Protein AF-A0A850JJ02-F1 (afdb_monomer_lite)

Sequence (70 aa):
MPWTNNASERALKNPKLHQKVSGYWHTLATAARYCQVRSYLISARNHGVRPIDAIHQALTGTPWTPPAKA

Radius of gyration: 14.45 Å; chains: 1; bounding box: 28×26×38 Å

Secondary structure (DSSP, 8-state):
----THHHHHHHHHHHHHHHHH----SHHHHHHHH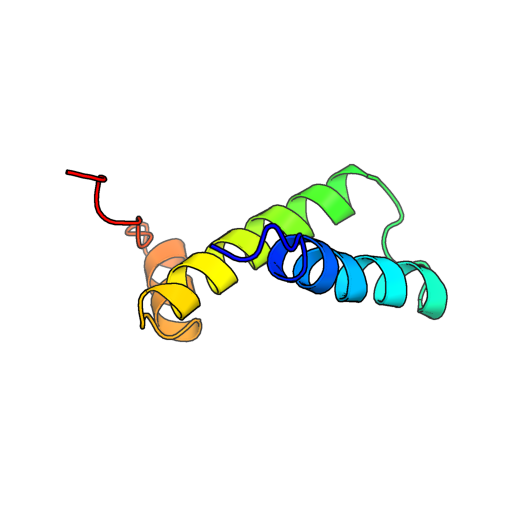HHHHHHHHHHHTT--HHHHHHHHHTT----PPPP-

pLDDT: mean 87.95, std 9.34, range [54.25, 97.44]

Structure (mmCIF, N/CA/C/O backbone):
data_AF-A0A850JJ02-F1
#
_entry.id   AF-A0A850JJ02-F1
#
loop_
_atom_site.group_PDB
_atom_site.id
_atom_site.type_symbol
_atom_site.label_atom_id
_atom_site.label_alt_id
_atom_site.label_comp_id
_atom_site.label_asym_id
_atom_site.label_entity_id
_atom_site.label_seq_id
_atom_site.pdbx_PDB_ins_code
_atom_site.Cartn_x
_atom_site.Cartn_y
_atom_site.Cartn_z
_atom_site.occupancy
_atom_site.B_iso_or_equiv
_atom_site.auth_seq_id
_atom_site.auth_comp_id
_atom_site.auth_asym_id
_atom_site.auth_atom_id
_atom_site.pdbx_PDB_model_num
ATOM 1 N N . MET A 1 1 ? 11.075 -9.930 24.385 1.00 59.66 1 MET A N 1
ATOM 2 C CA . MET A 1 1 ? 10.585 -9.514 23.050 1.00 59.66 1 MET A CA 1
ATOM 3 C C . MET A 1 1 ? 11.480 -10.158 22.006 1.00 59.66 1 MET A C 1
ATOM 5 O O . MET A 1 1 ? 12.683 -9.947 22.111 1.00 59.66 1 MET A O 1
ATOM 9 N N . PRO A 1 2 ? 10.984 -10.986 21.069 1.00 60.22 2 PRO A N 1
ATOM 10 C CA . PRO A 1 2 ? 11.875 -11.635 20.119 1.00 60.22 2 PRO A CA 1
ATOM 11 C C . PRO A 1 2 ? 12.342 -10.580 19.110 1.00 60.22 2 PRO A C 1
ATOM 13 O O . PRO A 1 2 ? 11.525 -9.984 18.408 1.00 60.22 2 PRO A O 1
ATOM 16 N N . TRP A 1 3 ? 13.648 -10.315 19.065 1.00 65.81 3 TRP A N 1
ATOM 17 C CA . TRP A 1 3 ? 14.278 -9.392 18.117 1.00 65.81 3 TRP A CA 1
ATOM 18 C C . TRP A 1 3 ? 14.286 -10.026 16.722 1.00 65.81 3 TRP A C 1
ATOM 20 O O . TRP A 1 3 ? 15.305 -10.490 16.231 1.00 65.81 3 TRP A O 1
ATOM 30 N N . THR A 1 4 ? 13.114 -10.159 16.104 1.00 69.62 4 THR A N 1
ATOM 31 C CA . THR A 1 4 ? 12.994 -10.788 14.786 1.00 69.62 4 THR A CA 1
ATOM 32 C C . THR A 1 4 ? 12.444 -9.786 13.786 1.00 69.62 4 THR A C 1
ATOM 34 O O . THR A 1 4 ? 11.370 -9.218 13.971 1.00 69.62 4 THR A O 1
ATOM 37 N N . ASN A 1 5 ? 13.172 -9.593 12.687 1.00 71.75 5 ASN A N 1
ATOM 38 C CA . ASN A 1 5 ? 12.800 -8.718 11.573 1.00 71.75 5 ASN A CA 1
ATOM 39 C C . ASN A 1 5 ? 11.721 -9.336 10.653 1.00 71.75 5 ASN A C 1
ATOM 41 O O . ASN A 1 5 ? 11.493 -8.890 9.527 1.00 71.75 5 ASN A O 1
ATOM 45 N N . ASN A 1 6 ? 11.034 -10.377 11.128 1.00 80.38 6 ASN A N 1
ATOM 46 C CA . ASN A 1 6 ? 10.147 -11.218 10.329 1.00 80.38 6 ASN A CA 1
ATOM 47 C C . ASN A 1 6 ? 9.050 -10.416 9.610 1.00 80.38 6 ASN A C 1
ATOM 49 O O . ASN A 1 6 ? 8.671 -10.747 8.486 1.00 80.38 6 ASN A O 1
ATOM 53 N N . ALA A 1 7 ? 8.525 -9.358 10.234 1.00 78.62 7 ALA A N 1
ATOM 54 C CA . ALA A 1 7 ? 7.491 -8.518 9.634 1.00 78.62 7 ALA A CA 1
ATOM 55 C C . ALA A 1 7 ? 8.009 -7.751 8.404 1.00 78.62 7 ALA A C 1
ATOM 57 O O . ALA A 1 7 ? 7.398 -7.818 7.333 1.00 78.62 7 ALA A O 1
ATOM 58 N N . SER A 1 8 ? 9.156 -7.082 8.528 1.00 77.62 8 SER A N 1
ATOM 59 C CA . SER A 1 8 ? 9.760 -6.306 7.438 1.00 77.62 8 SER A CA 1
ATOM 60 C C . SER A 1 8 ? 10.227 -7.215 6.303 1.00 77.62 8 SER A C 1
ATOM 62 O O . SER A 1 8 ? 10.002 -6.924 5.128 1.00 77.62 8 SER A O 1
ATOM 64 N N . GLU A 1 9 ? 10.814 -8.367 6.630 1.00 84.31 9 GLU A N 1
ATOM 65 C CA . GLU A 1 9 ? 11.231 -9.352 5.631 1.00 84.31 9 GLU A CA 1
ATOM 66 C C . GLU A 1 9 ? 10.041 -9.882 4.832 1.00 84.31 9 GLU A C 1
ATOM 68 O O . GLU A 1 9 ? 10.088 -9.939 3.602 1.00 84.31 9 GLU A O 1
ATOM 73 N N . ARG A 1 10 ? 8.935 -10.221 5.506 1.00 85.19 10 ARG A N 1
ATOM 74 C CA . ARG A 1 10 ? 7.699 -10.657 4.839 1.00 85.19 10 ARG A CA 1
ATOM 75 C C . ARG A 1 10 ? 7.114 -9.567 3.945 1.00 85.19 10 ARG A C 1
ATOM 77 O O . ARG A 1 10 ? 6.620 -9.892 2.864 1.00 85.19 10 ARG A O 1
ATOM 84 N N . ALA A 1 11 ? 7.199 -8.300 4.348 1.00 84.81 11 ALA A N 1
ATOM 85 C CA . ALA A 1 11 ? 6.754 -7.180 3.522 1.00 84.81 11 ALA A CA 1
ATOM 86 C C . ALA A 1 11 ? 7.569 -7.059 2.219 1.00 84.81 11 ALA A C 1
ATOM 88 O O . ALA A 1 11 ? 6.989 -6.791 1.166 1.00 84.81 11 ALA A O 1
ATOM 89 N N . LEU A 1 12 ? 8.879 -7.332 2.268 1.00 84.88 12 LEU A N 1
ATOM 90 C CA . LEU A 1 12 ? 9.794 -7.249 1.122 1.00 84.88 12 LEU A CA 1
ATOM 91 C C . LEU A 1 12 ? 9.809 -8.498 0.225 1.00 84.88 12 LEU A C 1
ATOM 93 O O . LEU A 1 12 ? 10.168 -8.399 -0.950 1.00 84.88 12 LEU A O 1
ATOM 97 N N . LYS A 1 13 ? 9.414 -9.672 0.731 1.00 87.56 13 LYS A N 1
ATOM 98 C CA . LYS A 1 13 ? 9.411 -10.924 -0.053 1.00 87.56 13 LYS A CA 1
ATOM 99 C C . LYS A 1 13 ? 8.556 -10.825 -1.316 1.00 87.56 13 LYS A C 1
ATOM 101 O O . LYS A 1 13 ? 9.018 -11.181 -2.395 1.00 87.56 13 LYS A O 1
ATOM 106 N N . ASN A 1 14 ? 7.337 -10.301 -1.200 1.00 87.69 14 ASN A N 1
ATOM 107 C CA . ASN A 1 14 ? 6.418 -10.188 -2.334 1.00 87.69 14 ASN A CA 1
ATOM 108 C C . ASN A 1 14 ? 6.923 -9.254 -3.453 1.00 87.69 14 ASN A C 1
ATOM 110 O O . ASN A 1 14 ? 6.922 -9.687 -4.602 1.00 87.69 14 ASN A O 1
ATOM 114 N N . PRO A 1 15 ? 7.358 -8.002 -3.187 1.00 87.50 15 PRO A N 1
ATOM 115 C CA . PRO A 1 15 ? 7.881 -7.138 -4.247 1.00 87.50 15 PRO A CA 1
ATOM 116 C C . PRO A 1 15 ? 9.156 -7.697 -4.893 1.00 87.50 15 PRO A C 1
ATOM 118 O O . PRO A 1 15 ? 9.301 -7.581 -6.109 1.00 87.50 15 PRO A O 1
ATOM 121 N N . LYS A 1 16 ? 10.037 -8.359 -4.125 1.00 87.81 16 LYS A N 1
ATOM 122 C CA . LYS A 1 16 ? 11.231 -9.034 -4.668 1.00 87.81 16 LYS A CA 1
ATOM 123 C C . LYS A 1 16 ? 10.871 -10.210 -5.576 1.00 87.81 16 LYS A C 1
ATOM 125 O O . LYS A 1 16 ? 11.447 -10.343 -6.651 1.00 87.81 16 LYS A O 1
ATOM 130 N N . LEU A 1 17 ? 9.914 -11.044 -5.166 1.00 90.88 17 LEU A N 1
ATOM 131 C CA . LEU A 1 17 ? 9.429 -12.152 -5.989 1.00 90.88 17 LEU A CA 1
ATOM 132 C C . LEU A 1 17 ? 8.784 -11.638 -7.280 1.00 90.88 17 LEU A C 1
ATOM 134 O O . LEU A 1 17 ? 9.080 -12.160 -8.348 1.00 90.88 17 LEU A O 1
ATOM 138 N N . HIS A 1 18 ? 7.967 -10.586 -7.185 1.00 87.31 18 HIS A N 1
ATOM 139 C CA . HIS A 1 18 ? 7.351 -9.957 -8.350 1.00 87.31 18 HIS A CA 1
ATOM 140 C C . HIS A 1 18 ? 8.417 -9.466 -9.339 1.00 87.31 18 HIS A C 1
ATOM 142 O O . HIS A 1 18 ? 8.361 -9.823 -10.507 1.00 87.31 18 HIS A O 1
ATOM 148 N N . GLN A 1 19 ? 9.464 -8.776 -8.864 1.00 91.06 19 GLN A N 1
ATOM 149 C CA . GLN A 1 19 ? 10.579 -8.376 -9.730 1.00 91.06 19 GLN A CA 1
ATOM 150 C C . GLN A 1 19 ? 11.270 -9.567 -10.390 1.00 91.06 19 GLN A C 1
ATOM 152 O O . GLN A 1 19 ? 11.572 -9.518 -11.576 1.00 91.06 19 GLN A O 1
ATOM 157 N N . LYS A 1 20 ? 11.544 -10.624 -9.618 1.00 90.25 20 LYS A N 1
ATOM 158 C CA . LYS A 1 20 ? 12.263 -11.805 -10.103 1.00 90.25 20 LYS A CA 1
ATOM 159 C C . LYS A 1 20 ? 11.496 -12.529 -11.212 1.00 90.25 20 LYS A C 1
ATOM 161 O O . LYS A 1 20 ? 12.122 -13.023 -12.140 1.00 90.25 20 LYS A O 1
ATOM 166 N N . VAL A 1 21 ? 10.174 -12.642 -11.079 1.00 90.12 21 VAL A N 1
ATOM 167 C CA . VAL A 1 21 ? 9.340 -13.442 -11.988 1.00 90.12 21 VAL A CA 1
ATOM 168 C C . VAL A 1 21 ? 8.901 -12.642 -13.211 1.00 90.12 21 VAL A C 1
ATOM 170 O O . VAL A 1 21 ? 8.951 -13.173 -14.313 1.00 90.12 21 VAL A O 1
ATOM 173 N N . SER A 1 22 ? 8.474 -11.387 -13.039 1.00 84.81 22 SER A N 1
ATOM 174 C CA . SER A 1 22 ? 7.888 -10.596 -14.130 1.00 84.81 22 SER A CA 1
ATOM 175 C C . SER A 1 22 ? 8.759 -9.439 -14.619 1.00 84.81 22 SER A C 1
ATOM 177 O O . SER A 1 22 ? 8.429 -8.835 -15.633 1.00 84.81 22 SER A O 1
ATOM 179 N N . GLY A 1 23 ? 9.839 -9.080 -13.915 1.00 83.69 23 GLY A N 1
ATOM 180 C CA . GLY A 1 23 ? 10.648 -7.899 -14.253 1.00 83.69 23 GLY A CA 1
ATOM 181 C C . GLY A 1 23 ? 9.892 -6.566 -14.140 1.00 83.69 23 GLY A C 1
ATOM 182 O O . GLY A 1 23 ? 10.356 -5.555 -14.656 1.00 83.69 23 GLY A O 1
ATOM 183 N N . TYR A 1 24 ? 8.729 -6.563 -13.481 1.00 82.69 24 TYR A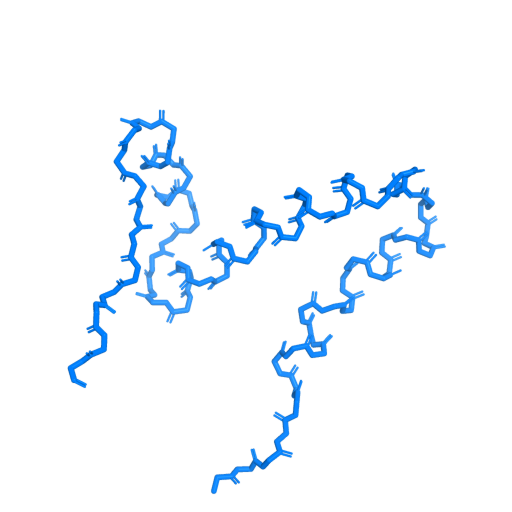 N 1
ATOM 184 C CA . TYR A 1 24 ? 7.711 -5.515 -13.599 1.00 82.69 24 TYR A CA 1
ATOM 185 C C . TYR A 1 24 ? 8.1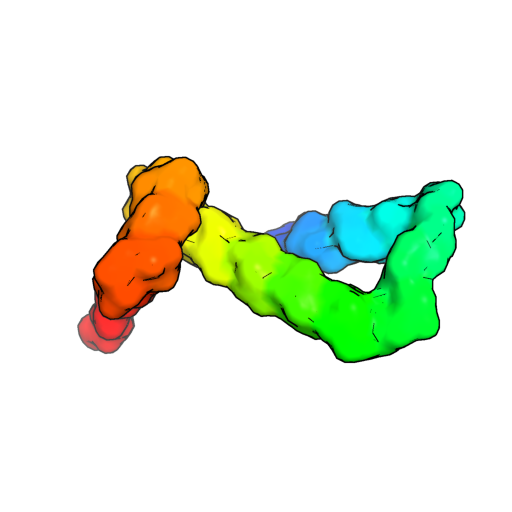20 -4.124 -13.094 1.00 82.69 24 TYR A C 1
ATOM 187 O O . TYR A 1 24 ? 7.596 -3.113 -13.565 1.00 82.69 24 TYR A O 1
ATOM 195 N N . TRP A 1 25 ? 9.029 -4.016 -12.122 1.00 86.94 25 TRP A N 1
ATOM 196 C CA . TRP A 1 25 ? 9.474 -2.708 -11.644 1.00 86.94 25 TRP A CA 1
ATOM 197 C C . TRP A 1 25 ? 10.510 -2.133 -12.615 1.00 86.94 25 TRP A C 1
ATOM 199 O O . TRP A 1 25 ? 11.714 -2.229 -12.398 1.00 86.94 25 TRP A O 1
ATOM 209 N N . HIS A 1 26 ? 10.034 -1.506 -13.691 1.00 85.25 26 HIS A N 1
ATOM 210 C CA . HIS A 1 26 ? 10.891 -0.845 -14.683 1.00 85.25 26 HIS A CA 1
ATOM 211 C C . HIS A 1 26 ? 11.689 0.332 -14.099 1.00 85.25 26 HIS A C 1
ATOM 213 O O . HIS A 1 26 ? 12.740 0.692 -14.620 1.00 85.25 26 HIS A O 1
ATOM 219 N N . THR A 1 27 ? 11.199 0.937 -13.010 1.00 89.06 27 THR A N 1
ATOM 220 C CA . THR A 1 27 ? 11.875 2.024 -12.292 1.00 89.06 27 THR A CA 1
ATOM 221 C C . THR A 1 27 ? 11.692 1.885 -10.781 1.00 89.06 27 THR A C 1
ATOM 223 O O . THR A 1 27 ? 10.699 1.324 -10.302 1.00 89.06 27 THR A O 1
ATOM 226 N N . LEU A 1 28 ? 12.617 2.475 -10.015 1.00 89.00 28 LEU A N 1
ATOM 227 C CA . LEU A 1 28 ? 12.505 2.556 -8.555 1.00 89.00 28 LEU A CA 1
ATOM 228 C C . LEU A 1 28 ? 11.247 3.327 -8.116 1.00 89.00 28 LEU A C 1
ATOM 230 O O . LEU A 1 28 ? 10.642 2.988 -7.102 1.00 89.00 28 LEU A O 1
ATOM 234 N N . ALA A 1 29 ? 10.808 4.314 -8.904 1.00 91.25 29 ALA A N 1
ATOM 235 C CA . ALA A 1 29 ? 9.610 5.102 -8.621 1.00 91.25 29 ALA A CA 1
ATOM 236 C C . ALA A 1 29 ? 8.333 4.242 -8.614 1.00 91.25 29 ALA A C 1
ATOM 238 O O . ALA A 1 29 ? 7.495 4.377 -7.719 1.00 91.25 29 ALA A O 1
ATOM 239 N N . THR A 1 30 ? 8.194 3.314 -9.566 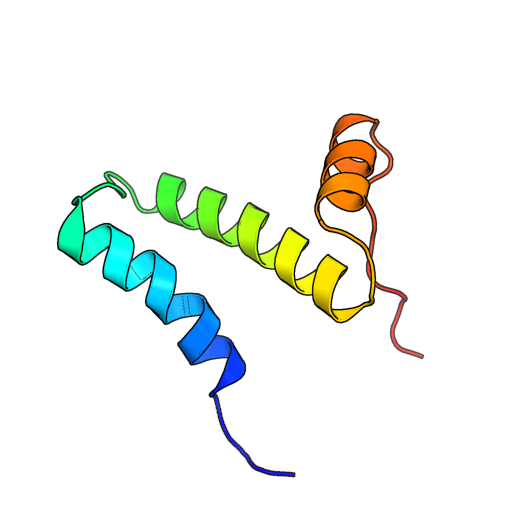1.00 90.06 30 THR A N 1
ATOM 240 C CA . THR A 1 30 ? 7.046 2.394 -9.609 1.00 90.06 30 THR A CA 1
ATOM 241 C C . THR A 1 30 ? 7.047 1.449 -8.405 1.00 90.06 30 THR A C 1
ATOM 243 O O . THR A 1 30 ? 6.000 1.236 -7.790 1.00 90.06 30 THR A O 1
ATOM 246 N N . ALA A 1 31 ? 8.219 0.938 -8.013 1.00 89.62 31 ALA A N 1
ATOM 247 C CA . ALA A 1 31 ? 8.354 0.116 -6.810 1.00 89.62 31 ALA A CA 1
ATOM 248 C C . ALA A 1 31 ? 8.007 0.903 -5.533 1.00 89.62 31 ALA A C 1
ATOM 250 O O . ALA A 1 31 ? 7.303 0.387 -4.666 1.00 89.62 31 ALA A O 1
ATOM 251 N N . ALA A 1 32 ? 8.442 2.163 -5.430 1.00 91.06 32 ALA A N 1
ATOM 252 C CA . ALA A 1 32 ? 8.137 3.029 -4.293 1.00 91.06 32 ALA A CA 1
ATOM 253 C C . ALA A 1 32 ? 6.628 3.286 -4.152 1.00 91.06 32 ALA A C 1
ATOM 255 O O . ALA A 1 32 ? 6.079 3.111 -3.064 1.00 91.06 32 ALA A O 1
ATOM 256 N N . ARG A 1 33 ? 5.936 3.605 -5.257 1.00 91.88 33 ARG A N 1
ATOM 257 C CA . ARG A 1 33 ? 4.470 3.772 -5.282 1.00 91.88 33 ARG A CA 1
ATOM 258 C C . ARG A 1 33 ? 3.742 2.507 -4.835 1.00 91.88 33 ARG A C 1
ATOM 260 O O . ARG A 1 33 ? 2.839 2.573 -4.005 1.00 91.88 33 ARG A O 1
ATOM 267 N N . TYR A 1 34 ? 4.163 1.347 -5.337 1.00 90.75 34 TYR A N 1
ATOM 268 C CA . TYR A 1 34 ? 3.599 0.069 -4.909 1.00 90.75 34 TYR A CA 1
ATOM 269 C C . TYR A 1 34 ? 3.788 -0.167 -3.404 1.00 90.75 34 TYR A C 1
ATOM 271 O O . TYR A 1 34 ? 2.842 -0.534 -2.705 1.00 90.75 34 TYR A O 1
ATOM 279 N N . CYS A 1 35 ? 4.997 0.072 -2.891 1.00 91.00 35 CYS A N 1
ATOM 280 C CA . CYS A 1 35 ? 5.297 -0.067 -1.470 1.00 91.00 35 CYS A CA 1
ATOM 281 C C . CYS A 1 35 ? 4.462 0.885 -0.607 1.00 91.00 35 CYS A C 1
ATOM 283 O O . CYS A 1 35 ? 3.988 0.454 0.438 1.00 91.00 35 CYS A O 1
ATOM 285 N N . GLN A 1 36 ? 4.238 2.126 -1.046 1.00 92.94 36 GLN A N 1
ATOM 286 C CA . GLN A 1 36 ? 3.413 3.110 -0.340 1.00 92.94 36 GLN A CA 1
ATOM 287 C C . GLN A 1 36 ? 1.954 2.653 -0.211 1.00 92.94 36 GLN A C 1
ATOM 289 O O . GLN A 1 36 ? 1.389 2.667 0.881 1.00 92.94 36 GLN A O 1
ATOM 294 N N . VAL A 1 37 ? 1.346 2.193 -1.308 1.00 93.62 37 VAL A N 1
ATOM 295 C CA . VAL A 1 37 ? -0.033 1.677 -1.277 1.00 93.62 37 VAL A CA 1
ATOM 296 C C . VAL A 1 37 ? -0.111 0.425 -0.407 1.00 93.62 37 VAL A C 1
ATOM 298 O O . VAL A 1 37 ? -0.988 0.291 0.444 1.00 93.62 37 VAL A O 1
ATOM 301 N N . ARG A 1 38 ? 0.835 -0.504 -0.572 1.00 92.25 38 ARG A N 1
ATOM 302 C CA . ARG A 1 38 ? 0.837 -1.757 0.184 1.00 92.25 38 ARG A CA 1
ATOM 303 C C . ARG A 1 38 ? 1.062 -1.530 1.680 1.00 92.25 38 ARG A C 1
ATOM 305 O O . ARG A 1 38 ? 0.414 -2.203 2.479 1.00 92.25 38 ARG A O 1
ATOM 312 N N . SER A 1 39 ? 1.960 -0.623 2.068 1.00 91.81 39 SER A N 1
ATOM 313 C CA . SER A 1 39 ? 2.221 -0.316 3.477 1.00 91.81 39 SER A CA 1
ATOM 314 C C . SER A 1 39 ? 0.996 0.306 4.141 1.00 91.81 39 SER A C 1
ATOM 316 O O . SER A 1 39 ? 0.643 -0.114 5.240 1.00 91.81 39 SER A O 1
ATOM 318 N N . TYR A 1 40 ? 0.287 1.203 3.448 1.00 94.25 40 TYR A N 1
ATOM 319 C CA . TYR A 1 40 ? -0.984 1.762 3.908 1.00 94.25 40 TYR A CA 1
ATOM 320 C C . TYR A 1 40 ? -2.022 0.669 4.208 1.00 94.25 40 TYR A C 1
ATOM 322 O O . TYR A 1 40 ? -2.556 0.596 5.315 1.00 94.25 40 TYR A O 1
ATOM 330 N N . LEU A 1 41 ? -2.244 -0.247 3.259 1.00 94.12 41 LEU A N 1
ATOM 331 C CA . LEU A 1 41 ? -3.233 -1.320 3.407 1.00 94.12 41 LEU A CA 1
ATOM 332 C C . LEU A 1 41 ? -2.851 -2.349 4.478 1.00 94.12 41 LEU A C 1
ATOM 334 O O . LEU A 1 41 ? -3.724 -2.856 5.182 1.00 94.12 41 LEU A O 1
ATOM 338 N N . ILE A 1 42 ? -1.560 -2.668 4.617 1.00 92.19 42 ILE A N 1
ATOM 339 C CA . ILE A 1 42 ? -1.078 -3.551 5.688 1.00 92.19 42 ILE A CA 1
ATOM 340 C C . ILE A 1 42 ? -1.299 -2.891 7.049 1.00 92.19 42 ILE A C 1
ATOM 342 O O . ILE A 1 42 ? -1.788 -3.550 7.962 1.00 92.19 42 ILE A O 1
ATOM 346 N N . SER A 1 43 ? -0.986 -1.602 7.181 1.00 91.75 43 SER A N 1
ATOM 347 C CA . SER A 1 43 ? -1.217 -0.854 8.417 1.00 91.75 43 SER A CA 1
ATOM 348 C C . SER A 1 43 ? -2.697 -0.826 8.790 1.00 91.75 43 SER A C 1
ATOM 350 O O . SER A 1 43 ? -3.021 -1.144 9.933 1.00 91.75 43 SER A O 1
ATOM 352 N N . ALA A 1 44 ? -3.587 -0.543 7.834 1.00 94.25 44 ALA A N 1
ATOM 353 C CA . ALA A 1 44 ? -5.035 -0.565 8.044 1.00 94.25 44 ALA A CA 1
ATOM 354 C C . ALA A 1 44 ? -5.508 -1.949 8.519 1.00 94.25 44 ALA A C 1
ATOM 356 O O . ALA A 1 44 ? -6.156 -2.074 9.559 1.00 94.25 44 ALA A O 1
ATOM 357 N N . ARG A 1 45 ? -5.078 -3.011 7.825 1.00 93.38 45 ARG A N 1
ATOM 358 C CA . ARG A 1 45 ? -5.395 -4.398 8.192 1.00 93.38 45 ARG A CA 1
ATOM 359 C C . ARG A 1 45 ? -4.899 -4.766 9.589 1.00 93.38 45 ARG A C 1
ATOM 361 O O . ARG A 1 45 ? -5.617 -5.436 10.325 1.00 93.38 45 ARG A O 1
ATOM 368 N N . ASN A 1 46 ? -3.687 -4.352 9.956 1.00 90.88 46 ASN A N 1
ATOM 369 C CA . ASN A 1 46 ? -3.113 -4.629 11.275 1.00 90.88 46 ASN A CA 1
ATOM 370 C C . ASN A 1 46 ? -3.910 -3.966 12.412 1.00 90.88 46 ASN A C 1
ATOM 372 O O . ASN A 1 46 ? -3.848 -4.445 13.538 1.00 90.88 46 ASN A O 1
ATOM 376 N N . HIS A 1 47 ? -4.674 -2.913 12.112 1.00 92.19 47 HIS A N 1
ATOM 377 C CA . HIS A 1 47 ? -5.571 -2.230 13.049 1.00 92.19 47 HIS A CA 1
ATOM 378 C C . HIS A 1 47 ? -7.038 -2.671 12.905 1.00 92.19 47 HIS A C 1
ATOM 380 O O . HIS A 1 47 ? -7.938 -1.996 13.393 1.00 92.19 47 HIS A O 1
ATOM 386 N N . GLY A 1 48 ? -7.301 -3.793 12.226 1.00 94.25 48 GLY A N 1
ATOM 387 C CA . GLY A 1 48 ? -8.651 -4.343 12.073 1.00 94.25 48 GLY A CA 1
ATOM 388 C C . GLY A 1 48 ? -9.512 -3.657 11.008 1.00 94.25 48 GLY A C 1
ATOM 389 O O . GLY A 1 48 ? -10.670 -4.030 10.834 1.00 94.25 48 GLY A O 1
ATOM 390 N N . VAL A 1 49 ? -8.967 -2.701 10.252 1.00 95.88 49 VAL A N 1
ATOM 391 C CA . VAL A 1 49 ? -9.684 -2.047 9.150 1.00 95.88 49 VAL A CA 1
ATOM 392 C C . VAL A 1 49 ? -9.626 -2.938 7.913 1.00 95.88 49 VAL A C 1
ATOM 394 O O . VAL A 1 49 ? -8.551 -3.375 7.487 1.00 95.88 49 VAL A O 1
ATOM 397 N N . ARG A 1 50 ? -10.783 -3.217 7.300 1.00 96.38 50 ARG A N 1
ATOM 398 C CA . ARG A 1 50 ? -10.815 -4.003 6.060 1.00 96.38 50 ARG A CA 1
ATOM 399 C C . ARG A 1 50 ? -10.153 -3.186 4.940 1.00 96.38 50 ARG A C 1
ATOM 401 O O . ARG A 1 50 ? -10.487 -2.014 4.777 1.00 96.38 50 ARG A O 1
ATOM 408 N N . PRO A 1 51 ? -9.267 -3.779 4.116 1.00 94.38 51 PRO A N 1
ATOM 409 C CA . PRO A 1 51 ? -8.573 -3.042 3.058 1.00 94.38 51 PRO A CA 1
ATOM 410 C C . PRO A 1 51 ? -9.506 -2.310 2.088 1.00 94.38 51 PRO A C 1
ATOM 412 O O . PRO A 1 51 ? -9.178 -1.215 1.652 1.00 94.38 51 PRO A O 1
ATOM 415 N N . ILE A 1 52 ? -10.672 -2.886 1.779 1.00 96.81 52 ILE A N 1
ATOM 416 C CA . ILE A 1 52 ? -11.656 -2.256 0.891 1.00 96.81 52 ILE A CA 1
ATOM 417 C C . ILE A 1 52 ? -12.238 -0.966 1.481 1.00 96.81 52 ILE A C 1
ATOM 419 O O . ILE A 1 52 ? -12.386 0.015 0.759 1.00 96.81 52 ILE A O 1
ATOM 423 N N . ASP A 1 53 ? -12.482 -0.931 2.794 1.00 96.69 53 ASP A N 1
ATOM 424 C CA . ASP A 1 53 ? -12.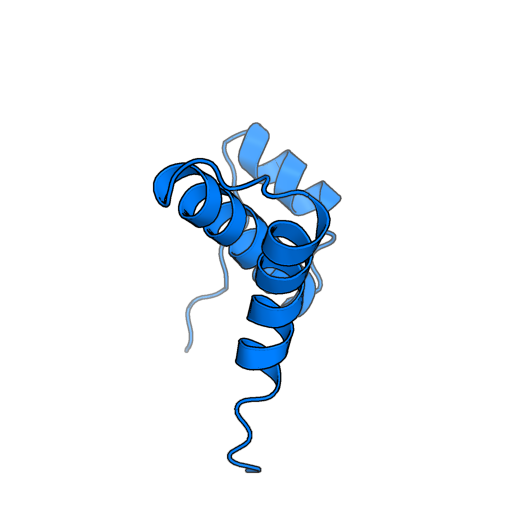986 0.265 3.473 1.00 96.69 53 ASP A CA 1
ATOM 425 C C . ASP A 1 53 ? -11.913 1.356 3.496 1.00 96.69 53 ASP A C 1
ATOM 427 O O . ASP A 1 53 ? -12.212 2.521 3.252 1.00 96.69 53 ASP A O 1
ATOM 431 N N . ALA A 1 54 ? -10.651 0.977 3.734 1.00 96.31 54 ALA A N 1
ATOM 432 C CA . ALA A 1 54 ? -9.521 1.903 3.704 1.00 96.31 54 ALA A CA 1
ATOM 433 C C . ALA A 1 54 ? -9.292 2.489 2.298 1.00 96.31 54 ALA A C 1
ATOM 435 O O . ALA A 1 54 ? -9.009 3.678 2.166 1.00 96.31 54 ALA A O 1
ATOM 436 N N . ILE A 1 55 ? -9.449 1.678 1.243 1.00 96.75 55 ILE A N 1
ATOM 437 C CA . ILE A 1 55 ? -9.397 2.149 -0.150 1.00 96.75 55 ILE A CA 1
ATOM 438 C C . ILE A 1 55 ? -10.530 3.136 -0.413 1.00 96.75 55 ILE A C 1
ATOM 440 O O . ILE A 1 55 ? -10.274 4.219 -0.931 1.00 96.75 55 ILE A O 1
ATOM 444 N N . HIS A 1 56 ? -11.762 2.785 -0.038 1.00 97.25 56 HIS A N 1
ATOM 445 C CA . HIS A 1 56 ? -12.914 3.663 -0.216 1.00 97.25 56 HIS A CA 1
ATOM 446 C C . HIS A 1 56 ? -12.689 5.012 0.476 1.00 97.25 56 HIS A C 1
ATOM 448 O O . HIS A 1 56 ? -12.766 6.047 -0.171 1.00 97.25 56 HIS A O 1
ATOM 454 N N . GLN A 1 57 ? -12.311 4.992 1.755 1.00 96.06 57 GLN A N 1
ATOM 455 C CA . GLN A 1 57 ? -11.986 6.177 2.553 1.00 96.06 57 GLN A CA 1
ATOM 456 C C . GLN A 1 57 ? -10.906 7.057 1.910 1.00 96.06 57 GLN A C 1
ATOM 458 O O . GLN A 1 57 ? -11.059 8.275 1.825 1.00 96.06 57 GLN A O 1
ATOM 463 N N . ALA A 1 58 ? -9.827 6.452 1.407 1.00 95.75 58 ALA A N 1
ATOM 464 C CA . ALA A 1 58 ? -8.772 7.189 0.721 1.00 95.75 58 ALA A CA 1
ATOM 465 C C . ALA A 1 58 ? -9.264 7.851 -0.577 1.00 95.75 58 ALA A C 1
ATOM 467 O O . ALA A 1 58 ? -8.890 8.988 -0.861 1.00 95.75 58 ALA A O 1
ATOM 468 N N . LEU A 1 59 ? -10.123 7.170 -1.343 1.00 96.50 59 LEU A N 1
ATOM 469 C CA . LEU A 1 59 ? -10.704 7.703 -2.578 1.00 96.50 59 LEU A CA 1
ATOM 470 C C . LEU A 1 59 ? -11.763 8.785 -2.318 1.00 96.50 59 LEU A C 1
ATOM 472 O O . LEU A 1 59 ? -11.890 9.704 -3.121 1.00 96.50 59 LEU A O 1
ATOM 476 N N . THR A 1 60 ? -12.484 8.721 -1.195 1.00 97.44 60 THR A N 1
ATOM 477 C CA . THR A 1 60 ? -13.470 9.738 -0.785 1.00 97.44 60 THR A CA 1
ATOM 478 C C . THR A 1 60 ? -12.855 10.935 -0.055 1.00 97.44 60 THR A C 1
ATOM 480 O O . THR A 1 60 ? -13.586 11.789 0.438 1.00 97.44 60 THR A O 1
ATOM 483 N N . GLY A 1 61 ? -11.523 11.019 0.032 1.00 96.31 61 GLY A N 1
ATOM 484 C CA . GLY A 1 61 ? -10.812 12.140 0.657 1.00 96.31 61 GLY A CA 1
ATOM 485 C C . GLY A 1 61 ? -10.743 12.090 2.186 1.00 96.31 61 GLY A C 1
ATOM 486 O O . GLY A 1 61 ? -10.274 13.038 2.809 1.00 96.31 61 GLY A O 1
ATOM 487 N N . THR A 1 62 ? -11.159 10.983 2.799 1.00 95.38 62 THR A N 1
ATOM 488 C CA . THR A 1 62 ? -11.145 10.759 4.251 1.00 95.38 62 THR A CA 1
ATOM 489 C C . THR A 1 62 ? -10.305 9.528 4.609 1.00 95.38 62 THR A C 1
ATOM 491 O O . THR A 1 62 ? -10.822 8.602 5.230 1.00 95.38 62 THR A O 1
ATOM 494 N N . PRO A 1 63 ? -9.015 9.463 4.211 1.00 94.62 63 PRO A N 1
ATOM 495 C CA . PRO A 1 63 ? -8.194 8.272 4.405 1.00 94.62 63 PRO A CA 1
ATOM 496 C C . PRO A 1 63 ? -8.085 7.901 5.885 1.00 94.62 63 PRO A C 1
ATOM 498 O O . PRO A 1 63 ? -7.803 8.752 6.728 1.00 94.62 63 PRO A O 1
ATOM 501 N N . TRP A 1 64 ? -8.215 6.606 6.185 1.00 94.56 64 TRP A N 1
ATOM 502 C CA . TRP A 1 64 ? -7.916 6.084 7.516 1.00 94.56 64 TRP A CA 1
ATOM 503 C C . TRP A 1 64 ? -6.485 6.448 7.925 1.00 94.56 64 TRP A C 1
ATOM 505 O O . TRP A 1 64 ? -5.549 6.234 7.152 1.00 94.56 64 TRP A O 1
ATOM 515 N N . THR A 1 65 ? -6.311 6.939 9.148 1.00 92.69 65 THR A N 1
ATOM 516 C CA . THR A 1 65 ? -5.007 7.187 9.764 1.00 92.69 65 THR A CA 1
ATOM 517 C C . THR A 1 65 ? -4.876 6.369 11.050 1.00 9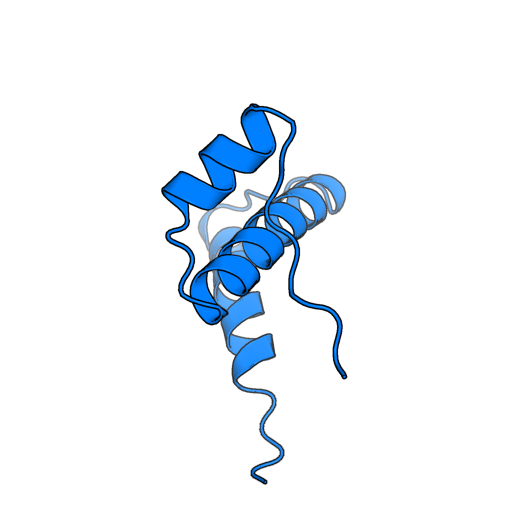2.69 65 THR A C 1
ATOM 519 O O . THR A 1 65 ? -5.868 6.141 11.748 1.00 92.69 65 THR A O 1
ATOM 522 N N . PRO A 1 66 ? -3.669 5.875 11.374 1.00 88.94 66 PRO A N 1
ATOM 523 C CA . PRO A 1 66 ? -3.456 5.152 12.618 1.00 88.94 66 PRO A CA 1
ATOM 524 C C . PRO A 1 66 ? -3.690 6.083 13.818 1.00 88.94 66 PRO A C 1
ATOM 526 O O . PRO A 1 66 ? -3.347 7.267 13.743 1.00 88.94 66 PRO A O 1
ATOM 529 N N . PRO A 1 67 ? -4.242 5.568 14.931 1.00 86.62 67 PRO A N 1
ATOM 530 C CA . PRO A 1 67 ? -4.394 6.358 16.144 1.00 86.62 67 PRO A CA 1
ATOM 531 C C . PRO A 1 67 ? -3.023 6.841 16.628 1.00 86.62 67 PRO A C 1
ATOM 533 O O . PRO A 1 67 ? -2.032 6.107 16.552 1.00 86.62 67 PRO A O 1
ATOM 536 N N . ALA A 1 68 ? -2.962 8.081 17.121 1.00 79.94 68 ALA A N 1
ATOM 537 C CA . ALA A 1 68 ? -1.751 8.602 17.738 1.00 79.94 68 ALA A CA 1
ATOM 538 C C . ALA A 1 68 ? -1.349 7.691 18.905 1.00 79.94 68 ALA A C 1
ATOM 540 O O . ALA A 1 68 ? -2.191 7.261 19.696 1.00 79.94 68 ALA A O 1
ATOM 541 N N . LYS A 1 69 ? -0.058 7.372 18.991 1.00 68.75 69 LYS A N 1
ATOM 542 C CA . LYS A 1 69 ? 0.474 6.631 20.131 1.00 68.75 69 LYS A CA 1
ATOM 543 C C . LYS A 1 69 ? 0.348 7.533 21.366 1.00 68.75 69 LYS A C 1
ATOM 545 O O . LYS A 1 69 ? 0.836 8.659 21.314 1.00 68.75 69 LYS A O 1
ATOM 550 N N . ALA A 1 70 ? -0.337 7.051 22.404 1.00 54.25 70 ALA A N 1
ATOM 551 C CA . ALA A 1 70 ? -0.396 7.708 23.711 1.00 54.25 70 ALA A CA 1
ATOM 552 C C . ALA A 1 70 ? 0.991 7.787 24.366 1.00 54.25 70 ALA A C 1
ATOM 554 O O . ALA A 1 70 ? 1.821 6.879 24.097 1.00 54.25 70 ALA A O 1
#

Foldseek 3Di:
DPPDPVVVVVLVPVLVVCCVPPVPCPDPVVVVVVSVLSVLLVVCVVVVHHSVVQVVCVVVVNHDDDDDDD